Protein AF-A0A7Y3BQT2-F1 (afdb_monomer)

Secondary structure (DSSP, 8-state):
---SS-SSS-STTS---EEEESS-TTT-THHHHSTTTEEEEEETTEEEEE--

Solvent-accessible surface area (backbone atoms only — not comparable to full-atom values): 3262 Å² total; per-residue (Å²): 137,70,92,84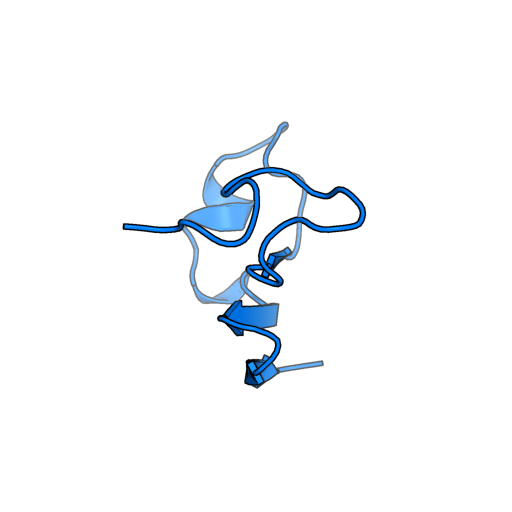,39,51,78,97,54,96,53,93,71,29,53,46,62,47,76,42,52,47,74,53,57,92,82,35,62,58,18,74,72,35,72,88,26,49,38,30,36,30,50,81,69,41,76,80,42,77,70,127

Mean predicted aligned error: 3.2 Å

Foldseek 3Di:
DPPFADPPDDDPRHFPFDWQFADDVVVPVCRPPVPVRGQWTDGSNDTPHHDD

pLDDT: mean 94.31, std 5.61, range [70.56, 98.06]

Sequence (52 aa):
PYPEGELGVVKEGAYADLLLVDGNPLETLKAVTNRDNLKIIMKDGKVYKNTL

Radius of gyration: 12.24 Å; Cα contacts (8 Å, |Δi|>4): 77; chains: 1; bounding box: 28×22×28 Å

Structure (mmCIF, N/CA/C/O backbone):
data_AF-A0A7Y3BQT2-F1
#
_entry.id   AF-A0A7Y3BQT2-F1
#
loop_
_atom_site.group_PDB
_atom_site.id
_atom_site.type_symbol
_atom_site.label_atom_id
_atom_site.label_alt_id
_atom_site.label_comp_id
_atom_site.label_asym_id
_atom_site.label_entity_id
_atom_site.label_seq_id
_atom_site.pdbx_PDB_ins_code
_atom_site.Cartn_x
_atom_site.Cartn_y
_atom_site.Cartn_z
_atom_site.occupancy
_atom_site.B_iso_or_equiv
_atom_site.auth_seq_id
_atom_site.auth_comp_id
_atom_site.auth_asym_id
_atom_site.auth_atom_id
_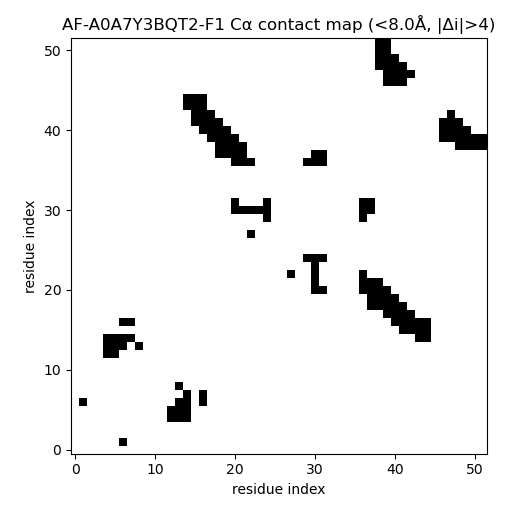atom_site.pdbx_PDB_model_num
ATOM 1 N N . PRO A 1 1 ? 14.085 -10.766 -9.847 1.00 70.56 1 PRO A N 1
ATOM 2 C CA . PRO A 1 1 ? 12.613 -10.590 -9.892 1.00 70.56 1 PRO A CA 1
ATOM 3 C C . PRO A 1 1 ? 12.291 -9.112 -10.141 1.00 70.56 1 PRO A C 1
ATOM 5 O O . PRO A 1 1 ? 13.033 -8.277 -9.642 1.00 70.56 1 PRO A O 1
ATOM 8 N N . TYR A 1 2 ? 11.255 -8.817 -10.928 1.00 72.12 2 TYR A N 1
ATOM 9 C CA . TYR A 1 2 ? 10.900 -7.479 -11.444 1.00 72.12 2 TYR A CA 1
ATOM 10 C C . TYR A 1 2 ? 11.773 -6.956 -12.608 1.00 72.12 2 TYR A C 1
ATOM 12 O O . TYR A 1 2 ? 12.417 -5.921 -12.478 1.00 72.12 2 TYR A O 1
ATOM 20 N N . PRO A 1 3 ? 11.834 -7.664 -13.753 1.00 79.62 3 PRO A N 1
ATOM 21 C CA . PRO A 1 3 ? 12.628 -7.224 -14.903 1.00 79.62 3 PRO A CA 1
ATOM 22 C C . PRO A 1 3 ? 11.978 -6.075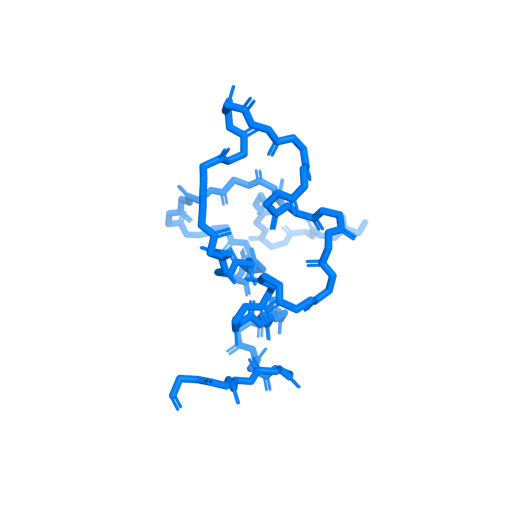 -15.695 1.00 79.62 3 PRO A C 1
ATOM 24 O O . PRO A 1 3 ? 12.677 -5.369 -16.412 1.00 79.62 3 PRO A O 1
ATOM 27 N N . GLU A 1 4 ? 10.656 -5.912 -15.589 1.00 84.94 4 GLU A N 1
ATOM 28 C CA . GLU A 1 4 ? 9.877 -5.039 -16.486 1.00 84.94 4 GLU A CA 1
ATOM 29 C C . GLU A 1 4 ? 9.812 -3.564 -16.055 1.00 84.94 4 GLU A C 1
ATOM 31 O O . GLU A 1 4 ? 9.566 -2.705 -16.896 1.00 84.94 4 GLU A O 1
ATOM 36 N N . GLY A 1 5 ? 10.047 -3.247 -14.777 1.00 88.25 5 GLY A N 1
ATOM 37 C CA . GLY A 1 5 ? 9.859 -1.894 -14.246 1.00 88.25 5 GLY A CA 1
ATOM 38 C C . GLY A 1 5 ? 10.349 -1.717 -12.807 1.00 88.25 5 GLY A C 1
ATOM 39 O O . GLY A 1 5 ? 10.760 -2.670 -12.146 1.00 88.25 5 GLY A O 1
ATOM 40 N N . GLU A 1 6 ? 10.317 -0.481 -12.312 1.00 93.00 6 GLU A N 1
ATOM 41 C CA . GLU A 1 6 ? 10.659 -0.167 -10.918 1.00 93.00 6 GLU A CA 1
ATOM 42 C C . GLU A 1 6 ? 9.538 -0.614 -9.956 1.00 93.00 6 GLU A C 1
ATOM 44 O O . GLU A 1 6 ? 8.356 -0.571 -10.300 1.00 93.00 6 GLU A O 1
ATOM 49 N N . LEU A 1 7 ? 9.902 -1.022 -8.735 1.00 92.50 7 LEU A N 1
ATOM 50 C CA . LEU A 1 7 ? 8.967 -1.397 -7.668 1.00 92.50 7 LEU A CA 1
ATOM 51 C C . LEU A 1 7 ? 9.099 -0.431 -6.485 1.00 92.50 7 LEU A C 1
ATOM 53 O O . LEU A 1 7 ? 10.206 -0.042 -6.116 1.00 92.50 7 LEU A O 1
ATOM 57 N N . GLY A 1 8 ? 7.970 -0.090 -5.858 1.00 92.19 8 GLY A N 1
ATOM 58 C CA . GLY A 1 8 ? 7.936 0.765 -4.666 1.00 92.19 8 GLY A CA 1
ATOM 59 C C . GLY A 1 8 ? 7.931 2.268 -4.962 1.00 92.19 8 GLY A C 1
ATOM 60 O O . GLY A 1 8 ? 8.144 3.065 -4.052 1.00 92.19 8 GLY A O 1
ATOM 61 N N . VAL A 1 9 ? 7.673 2.659 -6.213 1.00 95.19 9 VAL A N 1
ATOM 62 C CA . VAL A 1 9 ? 7.572 4.055 -6.652 1.00 95.19 9 VAL A CA 1
ATOM 63 C C . VAL A 1 9 ? 6.281 4.276 -7.439 1.00 95.19 9 VAL A C 1
ATOM 65 O O . VAL A 1 9 ? 5.866 3.422 -8.218 1.00 95.19 9 VAL A O 1
ATOM 68 N N . VAL A 1 10 ? 5.653 5.441 -7.259 1.00 95.19 10 VAL A N 1
ATOM 69 C CA . VAL A 1 10 ? 4.499 5.866 -8.064 1.00 95.19 10 VAL A CA 1
ATOM 70 C C . VAL A 1 10 ? 5.017 6.673 -9.251 1.00 95.19 10 VAL A C 1
ATOM 72 O O . VAL A 1 10 ? 5.291 7.866 -9.133 1.00 95.19 10 VAL A O 1
ATOM 75 N N . LYS A 1 11 ? 5.215 5.996 -10.383 1.00 95.50 11 LYS A N 1
ATOM 76 C CA . LYS A 1 11 ? 5.810 6.554 -11.604 1.00 95.50 11 LYS A CA 1
ATOM 77 C C . LYS A 1 11 ? 5.308 5.781 -12.823 1.00 95.50 11 LYS A C 1
ATOM 79 O O . LYS A 1 11 ? 5.039 4.586 -12.733 1.00 95.50 11 LYS A O 1
ATOM 84 N N . GLU A 1 12 ? 5.202 6.451 -13.965 1.00 95.00 12 GLU A N 1
ATOM 85 C CA . GLU A 1 12 ? 4.900 5.786 -15.235 1.00 95.00 12 GLU A CA 1
ATOM 86 C C . GLU A 1 12 ? 5.941 4.695 -15.554 1.00 95.00 12 GLU A C 1
ATOM 88 O O . GLU A 1 12 ? 7.144 4.897 -15.376 1.00 95.00 12 GLU A O 1
ATOM 93 N N . GLY A 1 13 ? 5.468 3.525 -15.994 1.00 93.44 13 GLY A N 1
ATOM 94 C CA . GLY A 1 13 ? 6.308 2.355 -16.276 1.00 93.44 13 GLY A CA 1
ATOM 95 C C . GLY A 1 13 ? 6.727 1.534 -15.048 1.00 93.44 13 GLY A C 1
ATOM 96 O O . GLY A 1 13 ? 7.382 0.508 -15.210 1.00 93.44 13 GLY A O 1
ATOM 97 N N . ALA A 1 14 ? 6.361 1.947 -13.829 1.00 95.88 14 ALA A N 1
ATOM 98 C CA . ALA A 1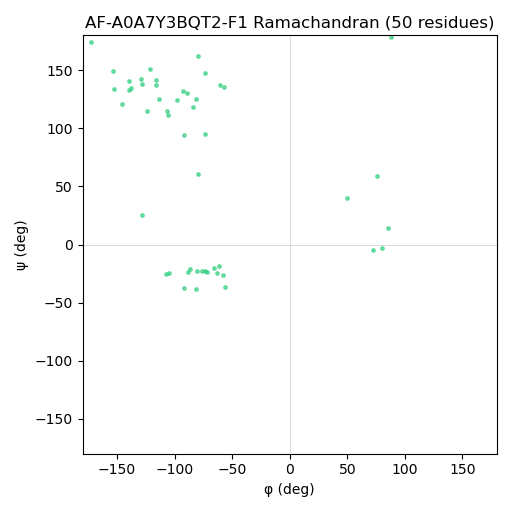 14 ? 6.529 1.133 -12.625 1.00 95.88 14 ALA A CA 1
ATOM 99 C C . ALA A 1 14 ? 5.413 0.082 -12.492 1.00 95.88 14 ALA A C 1
ATOM 101 O O . ALA A 1 14 ? 4.345 0.206 -13.099 1.00 95.88 14 ALA A O 1
ATOM 102 N N . TYR A 1 15 ? 5.643 -0.941 -11.663 1.00 95.94 15 TYR A N 1
ATOM 103 C CA . TYR A 1 15 ? 4.602 -1.921 -11.340 1.00 95.94 15 TYR A CA 1
ATOM 104 C C . TYR A 1 15 ? 3.400 -1.240 -10.681 1.00 95.94 15 TYR A C 1
ATOM 106 O O . TYR A 1 15 ? 3.549 -0.403 -9.789 1.00 95.94 15 TYR A O 1
ATOM 114 N N . ALA A 1 16 ? 2.197 -1.637 -11.097 1.00 95.69 16 ALA A N 1
ATOM 115 C CA . ALA A 1 16 ? 0.939 -1.122 -10.564 1.00 95.69 16 ALA A CA 1
ATOM 116 C C . ALA A 1 16 ? 0.572 -1.790 -9.223 1.00 95.69 16 ALA A C 1
ATOM 118 O O . ALA A 1 16 ? -0.468 -2.440 -9.091 1.00 95.69 16 ALA A O 1
ATOM 119 N N . ASP A 1 17 ? 1.449 -1.609 -8.237 1.00 95.94 17 ASP A N 1
ATOM 120 C CA . ASP A 1 17 ? 1.295 -2.053 -6.854 1.00 95.94 17 ASP A CA 1
ATOM 121 C C . ASP A 1 17 ? 0.981 -0.840 -5.978 1.00 95.94 17 ASP A C 1
ATOM 123 O O . ASP A 1 17 ? 1.819 0.043 -5.788 1.00 95.94 17 ASP A O 1
ATOM 127 N N . LEU A 1 18 ? -0.245 -0.770 -5.456 1.00 96.19 18 LEU A N 1
ATOM 128 C CA . LEU A 1 18 ? -0.746 0.415 -4.760 1.00 96.19 18 LEU A CA 1
ATOM 129 C C . LEU A 1 18 ? -1.567 0.047 -3.523 1.00 96.19 18 LEU A C 1
ATOM 131 O O . LEU A 1 18 ? -2.393 -0.870 -3.535 1.00 96.19 18 LEU A O 1
ATOM 135 N N . LEU A 1 19 ? -1.385 0.840 -2.468 1.00 96.50 19 LEU A N 1
ATOM 136 C CA . LEU A 1 19 ? -2.261 0.879 -1.301 1.00 96.50 19 LEU A CA 1
ATOM 137 C C . LEU A 1 19 ? -2.945 2.245 -1.255 1.00 96.50 19 LEU A C 1
ATOM 139 O O . LEU A 1 19 ? -2.264 3.268 -1.230 1.00 96.50 19 LEU A O 1
ATOM 143 N N . LEU A 1 20 ? -4.278 2.261 -1.200 1.00 97.00 20 LEU A N 1
ATOM 144 C CA . LEU A 1 20 ? -5.022 3.457 -0.805 1.00 97.00 20 LEU A CA 1
ATOM 145 C C . LEU A 1 20 ? -5.375 3.327 0.668 1.00 97.00 20 LEU A C 1
ATOM 147 O O . LEU A 1 20 ? -6.013 2.347 1.067 1.00 97.00 20 LEU A O 1
ATOM 151 N N . VAL A 1 21 ? -4.973 4.314 1.459 1.00 97.25 21 VAL A N 1
ATOM 152 C CA . VAL A 1 21 ? -5.168 4.315 2.906 1.00 97.25 21 VAL A CA 1
ATOM 153 C C . VAL A 1 21 ? -5.965 5.524 3.357 1.00 97.25 21 VAL A C 1
ATOM 155 O O . VAL A 1 21 ? -5.917 6.579 2.733 1.00 97.25 21 VAL A O 1
ATOM 158 N N . ASP A 1 22 ? -6.694 5.349 4.448 1.00 97.38 22 ASP A N 1
ATOM 159 C CA . ASP A 1 22 ? -7.358 6.424 5.169 1.00 97.38 22 ASP A CA 1
ATOM 160 C C . ASP A 1 22 ? -6.417 6.999 6.241 1.00 97.38 22 ASP A C 1
ATOM 162 O O . ASP A 1 22 ? -5.791 6.254 7.007 1.00 97.38 22 ASP A O 1
ATOM 166 N N . GLY A 1 23 ? -6.293 8.326 6.263 1.00 96.44 23 GLY A N 1
ATOM 167 C CA . GLY A 1 23 ? -5.298 9.067 7.044 1.00 96.44 23 GLY A CA 1
ATOM 168 C C . GLY A 1 23 ? -3.950 9.290 6.338 1.00 96.44 23 GLY A C 1
ATOM 169 O O . GLY A 1 23 ? -3.723 8.856 5.210 1.00 96.44 23 GLY A O 1
ATOM 170 N N . ASN A 1 24 ? -3.037 9.991 7.021 1.00 96.69 24 ASN A N 1
ATOM 171 C CA . ASN A 1 24 ? -1.718 10.356 6.500 1.00 96.69 24 ASN A CA 1
ATOM 172 C C . ASN A 1 24 ? -0.598 9.515 7.155 1.00 96.69 24 ASN A C 1
ATOM 174 O O . ASN A 1 24 ? -0.340 9.672 8.355 1.00 96.69 24 ASN A O 1
ATOM 178 N N . PRO A 1 25 ? 0.116 8.658 6.402 1.00 94.38 25 PRO A N 1
ATOM 179 C CA . PRO A 1 25 ? 1.202 7.848 6.951 1.00 94.38 25 PRO A CA 1
ATOM 180 C C . PRO A 1 25 ? 2.409 8.662 7.440 1.00 94.38 25 PRO A C 1
ATOM 182 O O . PRO A 1 25 ? 3.169 8.154 8.263 1.00 94.38 25 PRO A O 1
ATOM 185 N N . LEU A 1 26 ? 2.579 9.910 6.981 1.00 96.56 26 LEU A N 1
ATOM 186 C CA . LEU A 1 26 ? 3.632 10.811 7.470 1.00 96.56 26 LEU A CA 1
ATOM 18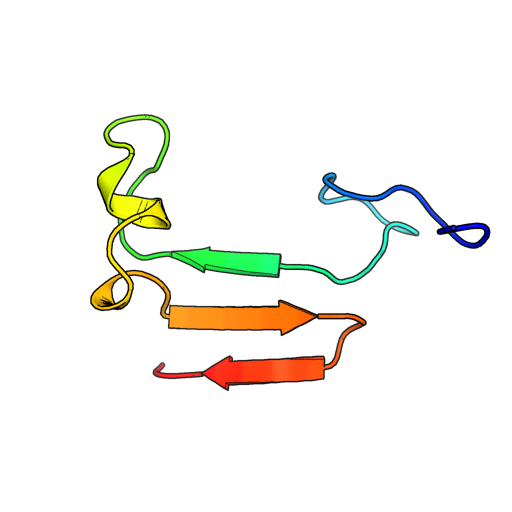7 C C . LEU A 1 26 ? 3.338 11.349 8.878 1.00 96.56 26 LEU A C 1
ATOM 189 O O . LEU A 1 26 ? 4.261 11.724 9.595 1.00 96.56 26 LEU A O 1
ATOM 193 N N . GLU A 1 27 ? 2.067 11.364 9.284 1.00 97.69 27 GLU A N 1
ATOM 194 C CA . GLU A 1 27 ? 1.642 11.764 10.630 1.00 97.69 27 GLU A CA 1
ATOM 195 C C . GLU A 1 27 ? 1.554 10.559 11.569 1.00 97.69 27 GLU A C 1
ATOM 197 O O . GLU A 1 27 ? 1.888 10.651 12.751 1.00 97.69 27 GLU A O 1
ATOM 202 N N . THR A 1 28 ? 1.104 9.405 11.063 1.00 96.31 28 THR A N 1
ATOM 203 C CA . THR A 1 28 ? 1.009 8.186 11.864 1.00 96.31 28 THR A CA 1
ATOM 204 C C . THR A 1 28 ? 1.123 6.908 11.041 1.00 96.31 28 THR A C 1
ATOM 206 O O . THR A 1 28 ? 0.397 6.687 10.073 1.00 96.31 28 THR A O 1
ATOM 209 N N . LEU A 1 29 ? 1.946 5.968 11.518 1.00 95.19 29 LEU A N 1
ATOM 210 C CA . LEU A 1 29 ? 2.055 4.632 10.921 1.00 95.19 29 LEU A CA 1
ATOM 211 C C . LEU A 1 29 ? 0.737 3.845 10.961 1.00 95.19 29 LEU A C 1
ATOM 213 O O . LEU A 1 29 ? 0.568 2.905 10.187 1.00 95.19 29 LEU A O 1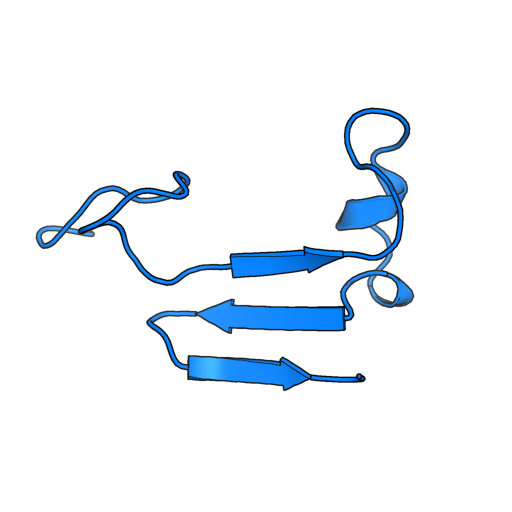
ATOM 217 N N . LYS A 1 30 ? -0.221 4.233 11.818 1.00 95.38 30 LYS A N 1
ATOM 218 C CA . LYS A 1 30 ? -1.550 3.604 11.877 1.00 95.38 30 LYS A CA 1
ATOM 219 C C . LYS A 1 30 ? -2.299 3.673 10.548 1.00 95.38 30 LYS A C 1
ATOM 221 O O . LYS A 1 30 ? -3.120 2.795 10.299 1.00 95.38 30 LYS A O 1
ATOM 226 N N . ALA A 1 31 ? -2.018 4.663 9.697 1.00 95.88 31 ALA A N 1
ATOM 227 C CA . ALA A 1 31 ? -2.616 4.750 8.365 1.00 95.88 31 ALA A CA 1
ATOM 228 C C . ALA A 1 31 ? -2.351 3.477 7.535 1.00 95.88 31 ALA A C 1
ATOM 230 O O . ALA A 1 31 ? -3.241 3.000 6.841 1.00 95.88 31 ALA A O 1
ATOM 231 N N . VAL A 1 32 ? -1.163 2.872 7.669 1.00 95.81 32 VAL A N 1
ATOM 232 C CA . VAL A 1 32 ? -0.765 1.669 6.912 1.00 95.81 32 VAL A CA 1
ATOM 233 C C . VAL A 1 32 ? -0.780 0.381 7.738 1.00 95.81 32 VAL A C 1
ATOM 235 O O . VAL A 1 32 ? -0.925 -0.698 7.170 1.00 95.81 32 VAL A O 1
ATOM 238 N N . THR A 1 33 ? -0.641 0.453 9.067 1.00 96.19 33 THR A N 1
ATOM 239 C CA . THR A 1 33 ? -0.627 -0.745 9.928 1.00 96.19 33 THR A CA 1
ATOM 240 C C . THR A 1 33 ? -2.013 -1.183 10.390 1.00 96.19 33 THR A C 1
ATOM 242 O O . THR A 1 33 ? -2.203 -2.363 10.689 1.00 96.19 33 THR A O 1
ATOM 245 N N . ASN A 1 34 ? -3.001 -0.280 10.427 1.00 96.00 34 ASN A N 1
ATOM 246 C CA . ASN A 1 34 ? -4.384 -0.661 10.688 1.00 96.00 34 ASN A CA 1
ATOM 247 C C . ASN A 1 34 ? -5.057 -1.130 9.391 1.00 96.00 34 ASN A C 1
ATOM 249 O O . ASN A 1 34 ? -5.238 -0.365 8.445 1.00 96.00 34 ASN A O 1
ATOM 253 N N . ARG A 1 35 ? -5.494 -2.390 9.368 1.00 94.31 35 ARG A N 1
ATOM 254 C CA . ARG A 1 35 ? -6.129 -3.009 8.200 1.00 94.31 35 ARG A CA 1
ATOM 255 C C . ARG A 1 35 ? -7.455 -2.351 7.799 1.00 94.31 35 ARG A C 1
ATOM 257 O O . ARG A 1 35 ? -7.822 -2.426 6.622 1.00 94.31 35 ARG A O 1
ATOM 264 N N . ASP A 1 36 ? -8.138 -1.695 8.734 1.00 95.56 36 ASP A N 1
ATOM 265 C CA . ASP A 1 36 ? -9.395 -0.974 8.479 1.00 95.56 36 ASP A CA 1
ATOM 266 C C . ASP A 1 36 ? -9.177 0.322 7.685 1.00 95.56 36 ASP A C 1
ATOM 268 O O . ASP A 1 36 ? -10.071 0.787 6.965 1.00 95.56 36 ASP A O 1
ATOM 272 N N . ASN A 1 37 ? -7.962 0.872 7.760 1.00 97.00 37 ASN A N 1
ATOM 273 C CA . ASN A 1 37 ? -7.567 2.061 7.015 1.00 97.00 37 ASN A CA 1
ATOM 274 C C . ASN A 1 37 ? -7.199 1.733 5.563 1.00 97.00 37 ASN A C 1
ATOM 276 O O . ASN A 1 37 ? -7.309 2.600 4.709 1.00 97.00 37 ASN A O 1
ATOM 280 N N . LEU A 1 38 ? -6.825 0.490 5.244 1.00 97.00 38 LEU A N 1
ATOM 281 C CA . LEU A 1 38 ? -6.502 0.072 3.874 1.00 97.00 38 LEU A CA 1
ATOM 282 C C . LEU A 1 38 ? -7.786 -0.039 3.031 1.00 97.00 38 LEU A C 1
ATOM 284 O O . LEU A 1 38 ? -8.449 -1.075 3.071 1.00 97.00 38 LEU A O 1
ATOM 2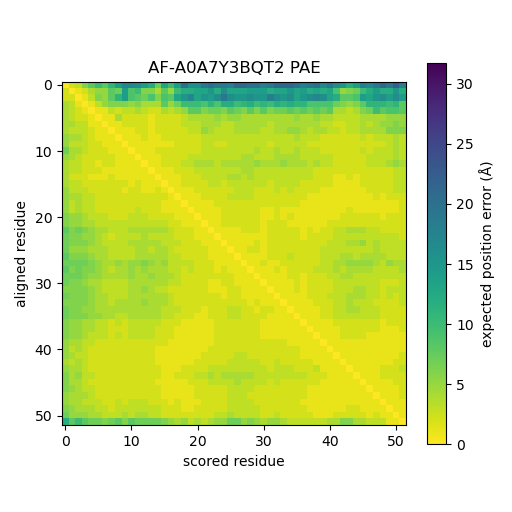88 N N . LYS A 1 39 ? -8.163 0.994 2.274 1.00 97.81 39 LYS A N 1
ATOM 289 C CA . LYS A 1 39 ? -9.405 1.015 1.473 1.00 97.81 39 LYS A CA 1
ATOM 290 C C . LYS A 1 39 ? -9.263 0.282 0.142 1.00 97.81 39 LYS A C 1
ATOM 292 O O . LYS A 1 39 ? -10.181 -0.434 -0.258 1.00 97.81 39 LYS A O 1
ATOM 297 N N . ILE A 1 40 ? -8.102 0.408 -0.505 1.00 98.06 40 ILE A N 1
ATOM 298 C CA . ILE A 1 40 ? -7.775 -0.319 -1.740 1.00 98.06 40 ILE A CA 1
ATOM 299 C C . ILE A 1 40 ? -6.438 -1.031 -1.586 1.00 98.06 40 ILE A C 1
ATOM 301 O O . ILE A 1 40 ? -5.477 -0.466 -1.067 1.00 98.06 40 ILE A O 1
ATOM 305 N N . ILE A 1 41 ? -6.389 -2.271 -2.072 1.00 97.75 41 ILE A N 1
ATOM 306 C CA . ILE A 1 41 ? -5.154 -3.030 -2.271 1.00 97.75 41 ILE A CA 1
ATOM 307 C C . ILE A 1 41 ? -5.127 -3.452 -3.736 1.00 97.75 41 ILE A C 1
ATOM 309 O O . ILE A 1 41 ? -5.987 -4.225 -4.169 1.00 97.75 41 ILE A O 1
ATOM 313 N N . MET A 1 42 ? -4.154 -2.941 -4.482 1.00 97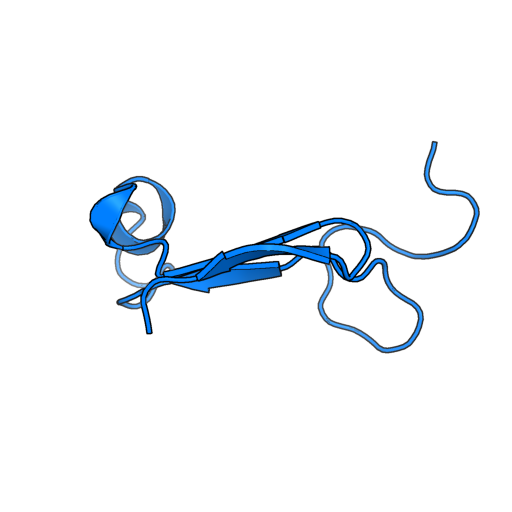.88 42 MET A N 1
ATOM 314 C CA . MET A 1 42 ? -3.888 -3.298 -5.870 1.00 97.88 42 MET A CA 1
ATOM 315 C C . MET A 1 42 ? -2.513 -3.951 -5.968 1.00 97.88 42 MET A C 1
ATOM 317 O O . MET A 1 42 ? -1.560 -3.483 -5.346 1.00 97.88 42 MET A O 1
ATOM 321 N N . LYS A 1 43 ? -2.429 -5.025 -6.747 1.00 96.50 43 LYS A N 1
ATOM 322 C CA . LYS A 1 43 ? -1.180 -5.706 -7.074 1.00 96.50 43 LYS A CA 1
ATOM 323 C C . LYS A 1 43 ? -1.192 -6.106 -8.542 1.00 96.50 43 LYS A C 1
ATOM 325 O O . LYS A 1 43 ? -2.189 -6.672 -8.991 1.00 96.50 43 LYS A O 1
ATOM 330 N N 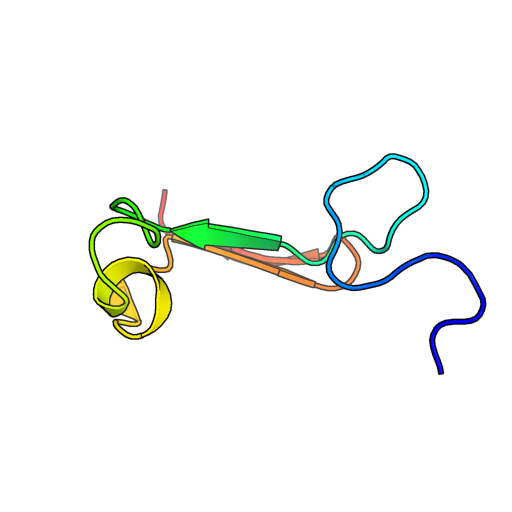. ASP A 1 44 ? -0.107 -5.837 -9.261 1.00 94.06 44 ASP A N 1
ATOM 331 C CA . ASP A 1 44 ? 0.035 -6.098 -10.697 1.00 94.06 44 ASP A CA 1
ATOM 332 C C . ASP A 1 44 ? -1.167 -5.552 -11.500 1.00 94.06 44 ASP A C 1
ATOM 334 O O . ASP A 1 44 ? -1.722 -6.214 -12.377 1.00 94.06 44 ASP A O 1
ATOM 338 N N . GLY A 1 45 ? -1.659 -4.362 -11.127 1.00 94.81 45 GLY A N 1
ATOM 339 C CA . GLY A 1 45 ? -2.828 -3.719 -11.746 1.00 94.81 45 GLY A CA 1
ATOM 340 C C . GLY A 1 45 ? -4.180 -4.359 -11.405 1.00 94.81 45 GLY A C 1
ATOM 341 O O . GLY A 1 45 ? -5.231 -3.829 -11.766 1.00 94.81 45 GLY A O 1
ATOM 342 N N . LYS A 1 46 ? -4.193 -5.475 -10.673 1.00 97.50 46 LYS A N 1
ATOM 343 C CA . LYS A 1 46 ? -5.411 -6.146 -10.222 1.00 97.50 46 LYS A CA 1
ATOM 344 C C . LYS A 1 46 ? -5.809 -5.659 -8.835 1.00 97.50 46 LYS A C 1
ATOM 346 O O . LYS A 1 46 ? -5.010 -5.646 -7.903 1.00 97.50 46 LYS A O 1
ATOM 351 N N . VAL A 1 47 ? -7.082 -5.312 -8.673 1.00 98.00 47 VAL A N 1
ATOM 352 C CA . VAL A 1 47 ? -7.649 -4.937 -7.373 1.00 98.00 47 VAL A CA 1
ATOM 353 C C . VAL A 1 47 ? -7.996 -6.198 -6.570 1.00 98.00 47 VAL A C 1
ATOM 355 O O . VAL A 1 47 ? -8.740 -7.055 -7.042 1.00 98.00 47 VAL A O 1
ATOM 358 N N . TYR A 1 48 ? -7.466 -6.302 -5.350 1.00 97.75 48 TYR A N 1
ATOM 359 C CA . TYR A 1 48 ? -7.694 -7.411 -4.409 1.00 97.75 48 TYR A CA 1
ATOM 360 C C . TYR A 1 48 ? -8.588 -7.028 -3.225 1.00 97.75 48 TYR A C 1
ATOM 362 O O . TYR A 1 48 ? -9.236 -7.888 -2.633 1.00 97.75 48 TYR A O 1
ATOM 370 N N . LYS A 1 49 ? -8.627 -5.742 -2.872 1.00 97.00 49 LYS A N 1
ATOM 371 C CA . LYS A 1 49 ? -9.554 -5.174 -1.888 1.00 97.00 49 LYS A CA 1
ATOM 372 C C . LYS A 1 49 ? -10.058 -3.844 -2.423 1.00 97.00 49 LYS A C 1
ATOM 374 O O . LYS A 1 49 ? -9.248 -3.045 -2.886 1.00 97.00 49 LYS A O 1
ATOM 379 N N . ASN A 1 50 ? -11.362 -3.616 -2.320 1.00 97.44 50 ASN A N 1
ATOM 380 C CA . ASN A 1 50 ? -11.986 -2.316 -2.521 1.00 97.44 50 ASN A CA 1
ATOM 381 C C . ASN A 1 50 ? -13.177 -2.195 -1.565 1.00 97.44 50 ASN A C 1
ATOM 383 O O . ASN A 1 50 ? -14.066 -3.043 -1.590 1.00 97.44 50 ASN A O 1
ATOM 387 N N . THR A 1 51 ? -13.152 -1.187 -0.700 1.00 96.69 51 THR A N 1
ATOM 388 C CA . THR A 1 51 ? -14.229 -0.892 0.259 1.00 96.69 51 THR A CA 1
ATOM 389 C C . THR A 1 51 ? -14.682 0.567 0.175 1.00 96.69 51 THR A C 1
ATOM 391 O O . THR A 1 51 ? -15.086 1.126 1.196 1.00 96.69 51 THR A O 1
ATOM 394 N N . LEU A 1 52 ? -14.500 1.203 -0.986 1.00 91.19 52 LEU A N 1
ATOM 395 C CA . LEU A 1 52 ? -15.099 2.504 -1.292 1.00 91.19 52 LEU A CA 1
ATOM 396 C C . LEU A 1 52 ? -16.601 2.374 -1.564 1.00 91.19 52 LEU A C 1
ATOM 398 O O . LEU A 1 52 ? -17.018 1.299 -2.054 1.00 91.19 52 LEU A O 1
#

Nearest PDB structures (foldseek):
  4c5z-assembly1_A  TM=9.310E-01  e=4.555E-02  Aspergillus niger
  4c60-assembly1_H  TM=9.246E-01  e=5.986E-02  Aspergillus niger
  4c65-assembly2_G  TM=9.338E-01  e=7.347E-02  Aspergillus niger
  4c5y-assembly1_B  TM=9.173E-01  e=6.409E-02  Aspergillus niger
  4c65-assembly2_H-3  TM=9.328E-01  e=9.655E-02  Aspergillus niger